Protein AF-A0A2V9W320-F1 (afdb_monomer_lite)

Structure (mmCIF, N/CA/C/O backbone):
data_AF-A0A2V9W320-F1
#
_entry.id   AF-A0A2V9W320-F1
#
loop_
_atom_site.group_PDB
_atom_site.id
_atom_site.type_symbol
_atom_site.label_atom_id
_atom_site.label_alt_id
_atom_site.label_comp_id
_atom_site.label_asym_id
_atom_site.label_entity_id
_atom_site.label_seq_id
_atom_site.pdbx_PDB_ins_code
_atom_site.Cartn_x
_atom_site.Cartn_y
_atom_site.Cartn_z
_atom_site.occupancy
_atom_site.B_iso_or_equiv
_atom_site.auth_seq_id
_atom_site.auth_comp_id
_atom_site.auth_asym_id
_atom_site.auth_atom_id
_atom_site.pdbx_PDB_model_num
ATOM 1 N N . MET A 1 1 ? -5.794 -0.097 -6.637 1.00 90.56 1 MET A N 1
ATOM 2 C CA . MET A 1 1 ? -4.473 -0.202 -7.297 1.00 90.56 1 MET A CA 1
ATOM 3 C C . MET A 1 1 ? -3.461 0.530 -6.438 1.00 90.56 1 MET A C 1
ATOM 5 O O . MET A 1 1 ? -3.799 1.595 -5.938 1.00 90.56 1 MET A O 1
ATOM 9 N N . VAL A 1 2 ? -2.265 -0.026 -6.256 1.00 92.38 2 VAL A N 1
ATOM 10 C CA . VAL A 1 2 ? -1.191 0.584 -5.460 1.00 92.38 2 VAL A CA 1
ATOM 11 C C . VAL A 1 2 ? 0.059 0.655 -6.330 1.00 92.38 2 VAL A C 1
ATOM 13 O O . VAL A 1 2 ? 0.404 -0.331 -6.975 1.00 92.38 2 VAL A O 1
ATOM 16 N N . ILE A 1 3 ? 0.712 1.816 -6.367 1.00 92.44 3 ILE A N 1
ATOM 17 C CA . ILE A 1 3 ? 1.954 2.042 -7.114 1.00 92.44 3 ILE A CA 1
ATOM 18 C C . ILE A 1 3 ? 2.985 2.577 -6.126 1.00 92.44 3 ILE A C 1
ATOM 20 O O . ILE A 1 3 ? 2.765 3.612 -5.502 1.00 92.44 3 ILE A O 1
ATOM 24 N N . SER A 1 4 ? 4.090 1.854 -5.950 1.00 93.19 4 SER A N 1
ATOM 25 C CA . SER A 1 4 ? 5.190 2.268 -5.075 1.00 93.19 4 SER A CA 1
ATOM 26 C C . SER A 1 4 ? 6.439 1.399 -5.304 1.00 93.19 4 SER A C 1
ATOM 28 O O . SER A 1 4 ? 6.294 0.235 -5.695 1.00 93.19 4 SER A O 1
ATOM 30 N N . PRO A 1 5 ? 7.653 1.911 -5.003 1.00 94.62 5 PRO A N 1
ATOM 31 C CA . PRO A 1 5 ? 8.906 1.143 -5.030 1.00 94.62 5 PRO A CA 1
ATOM 32 C C . PRO A 1 5 ? 8.874 -0.157 -4.207 1.00 94.62 5 PRO A C 1
ATOM 34 O O . PRO A 1 5 ? 9.586 -1.118 -4.497 1.00 94.62 5 PRO A O 1
ATOM 37 N N . PHE A 1 6 ? 8.021 -0.194 -3.184 1.00 95.56 6 PHE A N 1
ATOM 38 C CA . PHE A 1 6 ? 7.890 -1.316 -2.259 1.00 95.56 6 PHE A CA 1
ATOM 39 C C . PHE A 1 6 ? 6.784 -2.297 -2.664 1.00 95.56 6 PHE A C 1
ATOM 41 O O . PHE A 1 6 ? 6.556 -3.268 -1.960 1.00 95.56 6 PHE A O 1
ATOM 48 N N . THR A 1 7 ? 6.050 -2.066 -3.756 1.00 95.62 7 THR A N 1
ATOM 49 C CA . THR A 1 7 ? 4.912 -2.934 -4.116 1.00 95.62 7 THR A CA 1
ATOM 50 C C . THR A 1 7 ? 5.354 -4.301 -4.628 1.00 95.62 7 THR A C 1
ATOM 52 O O . THR A 1 7 ? 6.246 -4.406 -5.463 1.00 95.62 7 THR A O 1
ATOM 55 N N . ARG A 1 8 ? 4.709 -5.380 -4.186 1.00 94.56 8 ARG A N 1
ATOM 56 C CA . ARG A 1 8 ? 5.004 -6.735 -4.677 1.00 94.56 8 ARG A CA 1
ATOM 57 C C . ARG A 1 8 ? 4.756 -6.839 -6.190 1.00 94.56 8 ARG A C 1
ATOM 59 O O . ARG A 1 8 ? 3.752 -6.343 -6.702 1.00 94.56 8 ARG A O 1
ATOM 66 N N . LYS A 1 9 ? 5.669 -7.493 -6.922 1.00 91.75 9 LYS A N 1
ATOM 67 C CA . LYS A 1 9 ? 5.562 -7.654 -8.386 1.00 91.75 9 LYS A CA 1
ATOM 68 C C . LYS A 1 9 ? 4.401 -8.575 -8.746 1.00 91.75 9 LYS A C 1
ATOM 70 O O . LYS A 1 9 ? 4.280 -9.649 -8.165 1.00 91.75 9 LYS A O 1
ATOM 75 N N . HIS A 1 10 ? 3.598 -8.163 -9.731 1.00 91.81 10 HIS A N 1
ATOM 76 C CA . HIS A 1 10 ? 2.479 -8.945 -10.280 1.00 91.81 10 HIS A CA 1
ATOM 77 C C . HIS A 1 10 ? 1.544 -9.520 -9.203 1.00 91.81 10 HIS A C 1
ATOM 79 O O . HIS A 1 10 ? 1.055 -10.641 -9.324 1.00 91.81 10 HIS A O 1
ATOM 85 N N . TYR A 1 11 ? 1.319 -8.756 -8.132 1.00 94.38 11 TYR A N 1
ATOM 86 C CA . TYR A 1 11 ? 0.524 -9.201 -6.999 1.00 94.38 11 TYR A CA 1
ATOM 87 C C . TYR A 1 11 ? -0.907 -8.668 -7.063 1.00 94.38 11 TYR A C 1
ATOM 89 O O . TYR A 1 11 ? -1.133 -7.473 -7.260 1.00 94.38 11 TYR A O 1
ATOM 97 N N . VAL A 1 12 ? -1.869 -9.564 -6.848 1.00 94.81 12 VAL A N 1
ATOM 98 C CA . VAL A 1 12 ? -3.290 -9.243 -6.711 1.00 94.81 12 VAL A CA 1
ATOM 99 C C . VAL A 1 12 ? -3.742 -9.751 -5.349 1.00 94.81 12 VAL A C 1
ATOM 101 O O . VAL A 1 12 ? -3.716 -10.953 -5.097 1.00 94.81 12 VAL A O 1
ATOM 104 N N . SER A 1 13 ? -4.149 -8.838 -4.465 1.00 93.44 13 SER A N 1
ATOM 105 C CA . SER A 1 13 ? -4.752 -9.239 -3.195 1.00 93.44 13 SER A CA 1
ATOM 106 C C . SER A 1 13 ? -6.197 -9.678 -3.429 1.00 93.44 13 SER A C 1
ATOM 108 O O . SER A 1 13 ? -6.961 -8.993 -4.112 1.00 93.44 13 SER A O 1
ATOM 110 N N . HIS A 1 14 ? -6.570 -10.812 -2.841 1.00 94.12 14 HIS A N 1
ATOM 111 C CA . HIS A 1 14 ? -7.937 -11.343 -2.859 1.00 94.12 14 HIS A CA 1
ATOM 112 C C . HIS A 1 14 ? -8.731 -10.980 -1.598 1.00 94.12 14 HIS A C 1
ATOM 114 O O . HIS A 1 14 ? -9.861 -11.434 -1.425 1.00 94.12 14 HIS A O 1
ATOM 120 N N . VAL A 1 15 ? -8.149 -10.169 -0.711 1.00 94.06 15 VAL A N 1
ATOM 121 C CA . VAL A 1 15 ? -8.818 -9.705 0.502 1.00 94.06 15 VAL A CA 1
ATOM 122 C C . VAL A 1 15 ? -9.809 -8.593 0.127 1.00 94.06 15 VAL A C 1
ATOM 124 O O . VAL A 1 15 ? -9.400 -7.603 -0.483 1.00 94.06 15 VAL A O 1
ATOM 127 N N . PRO A 1 16 ? -11.107 -8.712 0.458 1.00 92.88 16 PRO A N 1
ATOM 128 C CA . PRO A 1 16 ? -12.073 -7.653 0.181 1.00 92.88 16 PRO A CA 1
ATOM 129 C C . PRO A 1 16 ? -11.740 -6.390 0.981 1.00 92.88 16 PRO A C 1
ATOM 131 O O . PRO A 1 16 ? -11.685 -6.435 2.206 1.00 92.88 16 PRO A O 1
ATOM 134 N N . MET A 1 17 ? -11.538 -5.268 0.292 1.00 93.06 17 MET A N 1
ATOM 135 C CA . MET A 1 17 ? -11.201 -3.972 0.890 1.00 93.06 17 MET A CA 1
ATOM 136 C C . MET A 1 17 ? -12.085 -2.877 0.296 1.00 93.06 17 MET A C 1
ATOM 138 O O . MET A 1 17 ? -12.363 -2.888 -0.905 1.00 93.06 17 MET A O 1
ATOM 142 N N . ASP A 1 18 ? -12.496 -1.916 1.122 1.00 93.62 18 ASP A N 1
ATOM 143 C CA . ASP A 1 18 ? -13.136 -0.682 0.670 1.00 93.62 18 ASP A CA 1
ATOM 144 C C . ASP A 1 18 ? -12.171 0.520 0.757 1.00 93.62 18 ASP A C 1
ATOM 146 O O . ASP A 1 18 ? -10.990 0.391 1.087 1.00 93.62 18 ASP A O 1
ATOM 150 N N . HIS A 1 19 ? -12.657 1.720 0.430 1.00 93.75 19 HIS A N 1
ATOM 151 C CA . HIS A 1 19 ? -11.832 2.933 0.430 1.00 93.75 19 HIS A CA 1
ATOM 152 C C . HIS A 1 19 ? -11.312 3.321 1.824 1.00 93.75 19 HIS A C 1
ATOM 154 O O . HIS A 1 19 ? -10.300 4.014 1.927 1.00 93.75 19 HIS A O 1
ATOM 160 N N . THR A 1 20 ? -11.964 2.869 2.897 1.00 94.31 20 THR A N 1
ATOM 161 C CA . THR A 1 20 ? -11.535 3.155 4.271 1.00 94.31 20 THR A CA 1
ATOM 162 C C . THR A 1 20 ? -10.293 2.354 4.673 1.00 94.31 20 THR A C 1
ATOM 164 O O . THR A 1 20 ? -9.594 2.756 5.598 1.00 94.31 20 THR A O 1
ATOM 167 N N . ALA A 1 21 ? -9.906 1.318 3.913 1.00 93.62 21 ALA A N 1
ATOM 168 C CA . ALA A 1 21 ? -8.636 0.613 4.116 1.00 93.62 21 ALA A CA 1
ATOM 169 C C . ALA A 1 21 ? -7.416 1.528 3.881 1.00 93.62 21 ALA A C 1
ATOM 171 O O . ALA A 1 21 ? -6.372 1.365 4.510 1.00 93.62 21 ALA A O 1
ATOM 172 N N . ILE A 1 22 ? -7.558 2.544 3.017 1.00 94.00 22 ILE A N 1
ATOM 173 C CA . ILE A 1 22 ? -6.530 3.575 2.807 1.00 94.00 22 ILE A CA 1
ATOM 174 C C . ILE A 1 22 ? -6.374 4.439 4.064 1.00 94.00 22 ILE A C 1
ATOM 176 O O . ILE A 1 22 ? -5.25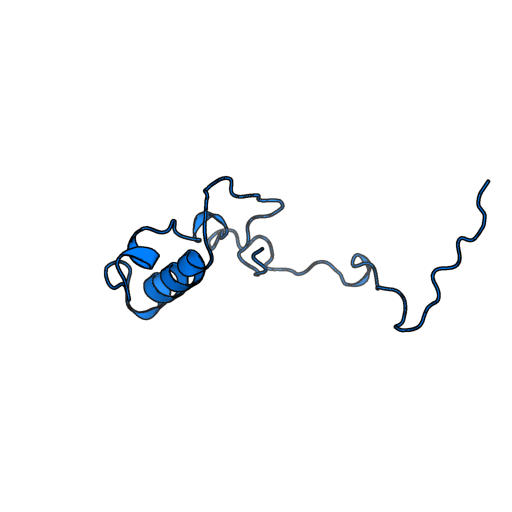5 4.787 4.432 1.00 94.00 22 ILE A O 1
ATOM 180 N N . ILE A 1 23 ? -7.482 4.756 4.741 1.00 94.69 23 ILE A N 1
ATOM 181 C CA . ILE A 1 23 ? -7.462 5.513 5.998 1.00 94.69 23 ILE A CA 1
ATOM 182 C C . ILE A 1 23 ? -6.755 4.684 7.069 1.00 94.69 23 ILE A C 1
ATOM 184 O O . ILE A 1 23 ? -5.776 5.163 7.634 1.00 94.69 23 ILE A O 1
ATOM 188 N N . LYS A 1 24 ? -7.146 3.415 7.246 1.00 93.56 24 LYS A N 1
ATOM 189 C CA . LYS A 1 24 ? -6.485 2.489 8.179 1.00 93.56 24 LYS A CA 1
ATOM 190 C C . LYS A 1 24 ? -4.972 2.397 7.951 1.00 93.56 24 LYS A C 1
ATOM 192 O O . LYS A 1 24 ? -4.195 2.405 8.901 1.00 93.56 24 LYS A O 1
ATOM 197 N N . PHE A 1 25 ? -4.526 2.361 6.695 1.00 93.50 25 PHE A N 1
ATOM 198 C CA . PHE A 1 25 ? -3.099 2.361 6.357 1.00 93.50 25 PHE A CA 1
ATOM 199 C C . PHE A 1 25 ? -2.368 3.627 6.840 1.00 93.50 25 PHE A C 1
ATOM 201 O O . PHE A 1 25 ? -1.269 3.542 7.395 1.00 93.50 25 PHE A O 1
ATOM 208 N N . VAL A 1 26 ? -2.972 4.805 6.654 1.00 93.94 26 VAL A N 1
ATOM 209 C CA . VAL A 1 26 ? -2.424 6.081 7.145 1.00 93.94 26 VAL A CA 1
ATOM 210 C C . VAL A 1 26 ? -2.414 6.106 8.674 1.00 93.94 26 VAL A C 1
ATOM 212 O O . VAL A 1 26 ? -1.407 6.486 9.273 1.00 93.94 26 VAL A O 1
ATOM 215 N N . GLU A 1 27 ? -3.493 5.652 9.311 1.00 94.31 27 GLU A N 1
ATOM 216 C CA . GLU A 1 27 ? -3.599 5.574 10.769 1.00 94.31 27 GLU A CA 1
ATOM 217 C C . GLU A 1 27 ? -2.476 4.715 11.364 1.00 94.31 27 GLU A C 1
ATOM 219 O O . GLU A 1 27 ? -1.685 5.194 12.185 1.00 94.31 27 GLU A O 1
ATOM 224 N N . ASN A 1 28 ? -2.323 3.489 10.849 1.00 92.94 28 ASN A N 1
ATOM 225 C CA . ASN A 1 28 ? -1.279 2.547 11.248 1.00 92.94 28 ASN A CA 1
ATOM 226 C C . ASN A 1 28 ? 0.125 3.164 11.148 1.00 92.94 28 ASN A C 1
ATOM 228 O O . ASN A 1 28 ? 0.983 2.893 11.990 1.00 92.94 28 ASN A O 1
ATOM 232 N N . ARG A 1 29 ? 0.373 4.006 10.135 1.00 91.56 29 ARG A N 1
ATOM 233 C CA . ARG A 1 29 ? 1.692 4.603 9.886 1.00 91.56 29 ARG A CA 1
ATOM 234 C C . ARG A 1 29 ? 2.027 5.783 10.799 1.00 91.56 29 ARG A C 1
ATOM 236 O O . ARG A 1 29 ? 3.208 5.942 11.130 1.00 91.56 29 ARG A O 1
ATOM 243 N N . PHE A 1 30 ? 1.047 6.629 11.123 1.00 93.19 30 PHE A N 1
ATOM 244 C CA . PHE A 1 30 ? 1.295 7.955 11.709 1.00 93.19 30 PHE A CA 1
ATOM 245 C C . PHE A 1 30 ? 0.758 8.148 13.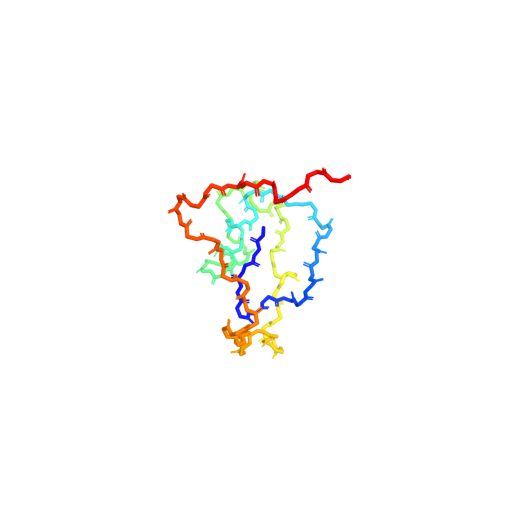127 1.00 93.19 30 PHE A C 1
ATOM 247 O O . PHE A 1 30 ? 1.352 8.920 13.875 1.00 93.19 30 PHE A O 1
ATOM 254 N N . ILE A 1 31 ? -0.328 7.472 13.504 1.00 91.31 31 ILE A N 1
ATOM 255 C CA . ILE A 1 31 ? -0.921 7.587 14.850 1.00 91.31 31 ILE A CA 1
ATOM 256 C C . ILE A 1 31 ? -0.882 6.265 15.628 1.00 91.31 31 ILE A C 1
ATOM 258 O O . ILE A 1 31 ? -0.969 6.276 16.853 1.00 91.31 31 ILE A O 1
ATOM 262 N N . GLY A 1 32 ? -0.659 5.147 14.932 1.00 88.81 32 GLY A N 1
ATOM 263 C CA . GLY A 1 32 ? -0.429 3.827 15.509 1.00 88.81 32 GLY A CA 1
ATOM 264 C C . GLY A 1 32 ? -1.610 2.867 15.317 1.00 88.81 32 GLY A C 1
ATOM 265 O O . GLY A 1 32 ? -2.741 3.302 15.124 1.00 88.81 32 GLY A O 1
ATOM 266 N N . PRO A 1 33 ? -1.366 1.546 15.401 1.00 85.44 33 PRO A N 1
ATOM 267 C CA . PRO A 1 33 ? -2.318 0.508 14.988 1.00 85.44 33 PRO A CA 1
ATOM 268 C C . PRO A 1 33 ? -3.529 0.335 15.915 1.00 85.44 33 PRO A C 1
ATOM 270 O O . PRO A 1 33 ? -4.408 -0.469 15.626 1.00 85.44 33 PRO A O 1
ATOM 273 N N . SER A 1 34 ? -3.554 1.046 17.043 1.00 87.19 34 SER A N 1
ATOM 274 C CA . SER A 1 34 ? -4.634 0.990 18.034 1.00 87.19 34 SER A CA 1
ATOM 275 C C . SER A 1 34 ? -5.561 2.207 17.974 1.00 87.19 34 SER A C 1
ATOM 277 O O . SER A 1 34 ? -6.512 2.279 18.751 1.00 87.19 34 SER A O 1
ATOM 279 N N . ALA A 1 35 ? -5.256 3.191 17.123 1.00 87.62 35 ALA A N 1
ATOM 280 C CA . ALA A 1 35 ? -5.989 4.443 17.017 1.00 87.62 35 ALA A CA 1
ATOM 281 C C . ALA A 1 35 ? -6.694 4.512 15.660 1.00 87.62 35 ALA A C 1
ATOM 283 O O . ALA A 1 35 ? -6.046 4.484 14.619 1.00 87.62 35 ALA A O 1
ATOM 284 N N . HIS A 1 36 ? -8.019 4.624 15.705 1.00 92.31 36 HIS A N 1
ATOM 285 C CA . HIS A 1 36 ? -8.898 4.597 14.540 1.00 92.31 36 HIS A CA 1
ATOM 286 C C . HIS A 1 36 ? -9.902 5.739 14.622 1.00 92.31 36 HIS A C 1
ATOM 288 O O . HIS A 1 36 ? -10.395 6.056 15.710 1.00 92.31 36 HIS A O 1
ATOM 294 N N . LEU A 1 37 ? -10.204 6.368 13.488 1.00 90.88 37 LEU A N 1
ATOM 295 C CA . LEU A 1 37 ? -11.165 7.466 13.427 1.00 90.88 37 LEU A CA 1
ATOM 296 C C . LEU A 1 37 ? -12.595 6.964 13.657 1.00 90.88 37 LEU A C 1
ATOM 298 O O . LEU A 1 37 ? -13.408 7.671 14.258 1.00 90.88 37 LEU A O 1
ATOM 302 N N . THR A 1 38 ? -12.918 5.756 13.189 1.00 93.12 38 THR A N 1
ATOM 303 C CA . THR A 1 38 ? -14.252 5.166 13.313 1.00 93.12 38 THR A CA 1
ATOM 304 C C . THR A 1 38 ? -14.196 3.651 13.527 1.00 93.12 38 THR A C 1
ATOM 306 O O . THR A 1 38 ? -13.189 2.992 13.326 1.00 93.12 38 THR A O 1
ATOM 309 N N . ASN A 1 39 ? -15.320 3.022 13.878 1.00 93.25 39 ASN A N 1
ATOM 310 C CA . ASN A 1 39 ? -15.367 1.552 13.906 1.00 93.25 39 ASN A CA 1
ATOM 311 C C . ASN A 1 39 ? -15.285 0.928 12.497 1.00 93.25 39 ASN A C 1
ATOM 313 O O . ASN A 1 39 ? -15.052 -0.273 12.367 1.00 93.25 39 ASN A O 1
ATOM 317 N N . ARG A 1 40 ? -15.519 1.718 11.439 1.00 92.75 40 ARG A N 1
ATOM 318 C CA . ARG A 1 40 ? -15.553 1.230 10.058 1.00 92.75 40 ARG A CA 1
ATOM 319 C 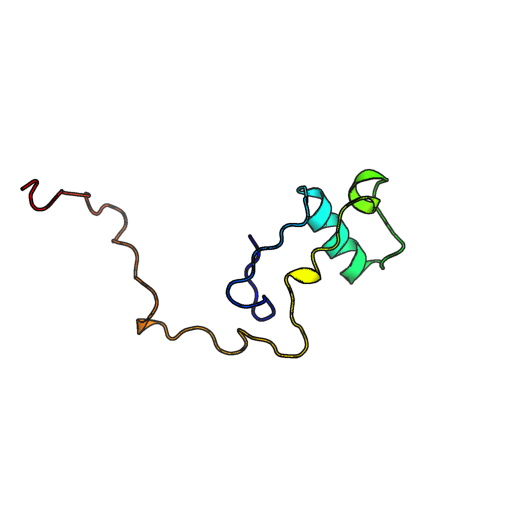C . ARG A 1 40 ? -14.151 1.051 9.486 1.00 92.75 40 ARG A C 1
ATOM 321 O O . ARG A 1 40 ? -13.882 -0.010 8.931 1.00 92.75 40 ARG A O 1
ATOM 328 N N . ASP A 1 41 ? -13.288 2.058 9.621 1.00 90.50 41 ASP A N 1
ATOM 329 C CA . ASP A 1 41 ? -11.875 1.951 9.228 1.00 90.50 41 ASP A CA 1
ATOM 330 C C . ASP A 1 41 ? -11.145 0.918 10.104 1.00 90.50 41 ASP A C 1
ATOM 332 O O . ASP A 1 41 ? -10.443 0.068 9.560 1.00 90.50 41 ASP A O 1
ATOM 336 N N . ALA A 1 42 ? -11.432 0.855 11.410 1.00 91.50 42 ALA A N 1
ATOM 337 C CA . ALA A 1 42 ? -10.907 -0.171 12.312 1.00 91.50 42 ALA A CA 1
ATOM 338 C C . ALA A 1 42 ? -11.171 -1.607 11.814 1.00 91.50 42 ALA A C 1
ATOM 340 O O . ALA A 1 42 ? -10.300 -2.476 11.916 1.00 91.50 42 ALA A O 1
ATOM 341 N N . ALA A 1 43 ? -12.348 -1.857 11.230 1.00 93.12 43 ALA A N 1
ATOM 342 C CA . ALA A 1 43 ? -12.747 -3.165 10.713 1.00 93.12 43 ALA A CA 1
ATOM 343 C C . ALA A 1 43 ? -12.137 -3.520 9.343 1.00 93.12 43 ALA A C 1
ATOM 345 O O . ALA A 1 43 ? -12.267 -4.664 8.905 1.00 93.12 43 ALA A O 1
ATOM 346 N N . GLN A 1 44 ? -11.484 -2.578 8.650 1.00 94.12 44 GLN A N 1
ATOM 347 C CA . GLN A 1 44 ? -10.898 -2.857 7.339 1.00 94.12 44 GLN A CA 1
ATOM 348 C C . GLN A 1 44 ? -9.648 -3.741 7.421 1.00 94.12 44 GLN A C 1
ATOM 350 O O . GLN A 1 44 ? -8.943 -3.739 8.434 1.00 94.12 44 GLN A O 1
ATOM 355 N N . PRO A 1 45 ? -9.316 -4.476 6.349 1.00 91.50 45 PRO A N 1
ATOM 356 C CA . PRO A 1 45 ? -8.024 -5.137 6.235 1.00 91.50 45 PRO A CA 1
ATOM 357 C C . PRO A 1 45 ? -6.890 -4.119 6.116 1.00 91.50 45 PRO A C 1
ATOM 359 O O . PRO A 1 45 ? -7.094 -2.990 5.668 1.00 91.50 45 PRO A O 1
ATOM 362 N N . ASP A 1 46 ? -5.681 -4.535 6.483 1.00 88.56 46 ASP A N 1
ATOM 363 C CA . ASP A 1 46 ? -4.490 -3.716 6.278 1.00 88.56 46 ASP A CA 1
ATOM 364 C C . ASP A 1 46 ? -3.956 -3.871 4.844 1.00 88.56 46 ASP A C 1
ATOM 366 O O . ASP A 1 46 ? -3.908 -4.971 4.292 1.00 88.56 46 ASP A O 1
ATOM 370 N N . LEU A 1 47 ? -3.502 -2.765 4.256 1.00 92.06 47 LEU A N 1
ATOM 371 C CA . LEU A 1 47 ? -2.894 -2.719 2.926 1.00 92.06 47 LEU A CA 1
ATOM 372 C C . LEU A 1 47 ? -1.437 -3.214 2.916 1.00 92.06 47 LEU A C 1
ATOM 374 O O . LEU A 1 47 ? -0.823 -3.263 1.850 1.00 92.06 47 LEU A O 1
ATOM 378 N N . MET A 1 48 ? -0.876 -3.603 4.066 1.00 90.31 48 MET A N 1
ATOM 379 C CA . MET A 1 48 ? 0.514 -4.077 4.172 1.00 90.31 48 MET A CA 1
ATOM 380 C C . MET A 1 48 ? 0.841 -5.276 3.278 1.00 90.31 48 MET A C 1
ATOM 382 O O . MET A 1 48 ? 1.976 -5.398 2.832 1.00 90.31 48 MET A O 1
ATOM 386 N N . ASP A 1 49 ? -0.141 -6.112 2.941 1.00 91.19 49 ASP A N 1
ATOM 387 C CA . ASP A 1 49 ? 0.034 -7.268 2.050 1.00 91.19 49 ASP A CA 1
ATOM 388 C C . ASP A 1 49 ? 0.500 -6.886 0.626 1.00 91.19 49 ASP A C 1
ATOM 390 O O . ASP A 1 49 ? 1.114 -7.692 -0.077 1.00 91.19 49 ASP A O 1
ATOM 394 N N . PHE A 1 50 ? 0.272 -5.639 0.198 1.00 94.19 50 PHE A N 1
ATOM 395 C CA . PHE A 1 50 ? 0.775 -5.135 -1.082 1.00 94.19 50 PHE A CA 1
ATOM 396 C C . PHE A 1 50 ? 2.263 -4.783 -1.063 1.00 94.19 50 PHE A C 1
ATOM 398 O O . PHE A 1 50 ? 2.853 -4.651 -2.138 1.00 94.19 50 PHE A O 1
ATOM 405 N N . PHE A 1 51 ? 2.867 -4.609 0.113 1.00 95.31 51 PHE A N 1
ATOM 406 C CA . PHE A 1 51 ? 4.209 -4.061 0.254 1.00 95.31 51 PHE A CA 1
ATOM 407 C C . PHE A 1 51 ? 5.219 -5.115 0.717 1.00 95.31 51 PHE A C 1
ATOM 409 O O . PHE A 1 51 ? 4.989 -5.875 1.649 1.00 95.31 51 PHE A O 1
ATOM 416 N N . ASP A 1 52 ? 6.379 -5.114 0.075 1.00 94.94 52 ASP A N 1
ATOM 417 C CA . ASP A 1 52 ? 7.588 -5.805 0.493 1.00 94.94 52 ASP A CA 1
ATOM 418 C C . ASP A 1 52 ? 8.673 -4.755 0.761 1.00 94.94 52 ASP A C 1
ATOM 420 O O . ASP A 1 52 ? 9.382 -4.290 -0.138 1.00 94.94 52 ASP A O 1
ATOM 424 N N . PHE A 1 53 ? 8.761 -4.345 2.027 1.00 93.12 53 PHE A N 1
ATOM 425 C CA . PHE A 1 53 ? 9.746 -3.367 2.488 1.00 93.12 53 PHE A CA 1
ATOM 426 C C . PHE A 1 53 ? 11.148 -3.965 2.661 1.00 93.12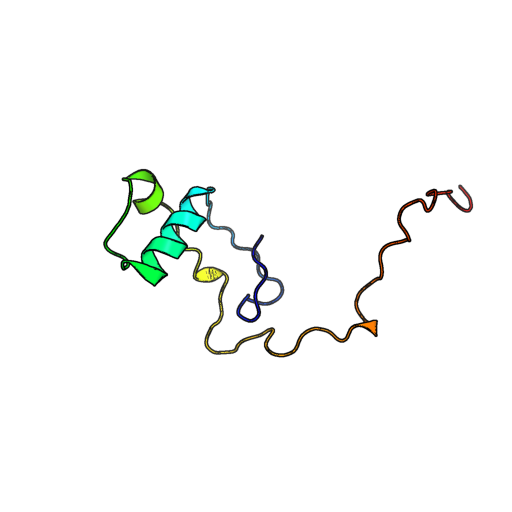 53 PHE A C 1
ATOM 428 O O . PHE A 1 53 ? 12.102 -3.209 2.828 1.00 93.12 53 PHE A O 1
ATOM 435 N N . THR A 1 54 ? 11.288 -5.295 2.622 1.00 94.38 54 THR A N 1
ATOM 436 C CA . THR A 1 54 ? 12.574 -5.980 2.787 1.00 94.38 54 THR A CA 1
ATOM 437 C C . THR A 1 54 ? 13.299 -6.098 1.454 1.00 94.38 54 THR A C 1
ATOM 439 O O . THR A 1 54 ? 14.454 -5.695 1.353 1.00 94.38 54 THR A O 1
ATOM 442 N N . ASN A 1 55 ? 12.630 -6.617 0.423 1.00 92.56 55 ASN A N 1
ATOM 443 C CA . ASN A 1 55 ? 13.263 -6.867 -0.873 1.00 92.56 55 ASN A CA 1
ATOM 444 C C . ASN A 1 55 ? 13.177 -5.674 -1.833 1.00 92.56 55 ASN A C 1
ATOM 446 O O . ASN A 1 55 ? 13.891 -5.667 -2.832 1.00 92.56 55 ASN A O 1
ATOM 450 N N . ILE A 1 56 ? 12.312 -4.687 -1.557 1.00 93.56 56 ILE A N 1
ATOM 451 C CA . ILE A 1 56 ? 12.140 -3.449 -2.346 1.00 93.56 56 ILE A CA 1
ATOM 452 C C . ILE A 1 56 ? 12.119 -3.748 -3.863 1.00 93.56 56 ILE A C 1
ATOM 454 O O . ILE A 1 56 ? 12.983 -3.307 -4.626 1.00 93.56 56 ILE A O 1
ATOM 458 N N . PRO A 1 57 ? 11.152 -4.553 -4.328 1.00 91.69 57 PRO A N 1
ATOM 459 C CA . PRO A 1 57 ? 11.153 -5.136 -5.671 1.00 91.69 57 PRO A CA 1
ATOM 460 C C . PRO A 1 57 ? 11.252 -4.127 -6.827 1.00 91.69 57 PRO A C 1
ATOM 462 O O . PRO A 1 57 ? 11.738 -4.494 -7.902 1.00 91.69 57 PRO A O 1
ATOM 465 N N . TRP A 1 58 ? 10.796 -2.887 -6.629 1.00 91.44 58 TRP A N 1
ATOM 466 C CA . TRP A 1 58 ? 10.849 -1.802 -7.613 1.00 91.44 58 TRP A CA 1
ATOM 467 C C . TRP A 1 58 ? 11.813 -0.680 -7.195 1.00 91.44 58 TRP A C 1
ATOM 469 O O . TRP A 1 58 ? 11.569 0.488 -7.492 1.00 91.44 58 TRP A O 1
ATOM 479 N N . ALA A 1 59 ? 12.916 -1.021 -6.516 1.00 91.38 59 ALA A N 1
ATOM 480 C CA . ALA A 1 59 ? 13.995 -0.078 -6.201 1.00 91.38 59 ALA A CA 1
ATOM 481 C C . ALA A 1 59 ? 14.585 0.582 -7.460 1.00 91.38 59 ALA A C 1
ATOM 483 O O . ALA A 1 59 ? 14.922 1.764 -7.450 1.00 91.38 59 ALA A O 1
ATOM 484 N N . THR A 1 60 ? 14.681 -0.179 -8.553 1.00 90.81 60 THR A N 1
ATOM 485 C CA . THR A 1 60 ? 15.066 0.330 -9.871 1.00 90.81 60 THR A CA 1
ATOM 486 C C . THR A 1 60 ? 13.827 0.361 -10.767 1.00 90.81 60 THR A C 1
ATOM 488 O O . THR A 1 60 ? 13.211 -0.692 -10.974 1.00 90.81 60 THR A O 1
ATOM 491 N N . PRO A 1 61 ? 13.431 1.534 -11.291 1.00 85.62 61 PRO A N 1
ATOM 492 C CA . PRO A 1 61 ? 12.301 1.622 -12.204 1.00 85.62 61 PRO A CA 1
ATOM 493 C C . PRO A 1 61 ? 12.620 0.911 -13.531 1.00 85.62 61 PRO A C 1
ATOM 495 O O . PRO A 1 61 ? 13.791 0.825 -13.914 1.00 85.62 61 PRO A O 1
ATOM 498 N N . PRO A 1 62 ? 11.605 0.415 -14.260 1.00 83.75 62 PRO A N 1
ATOM 499 C CA . PRO A 1 62 ? 11.793 -0.076 -15.621 1.00 83.75 62 PRO A CA 1
ATOM 500 C C . PRO A 1 62 ? 12.454 0.987 -16.504 1.00 83.75 62 PRO A C 1
ATOM 502 O O . PRO A 1 62 ? 12.125 2.170 -16.404 1.00 83.75 62 PRO A O 1
ATOM 505 N N . ALA A 1 63 ? 13.370 0.559 -17.376 1.00 87.81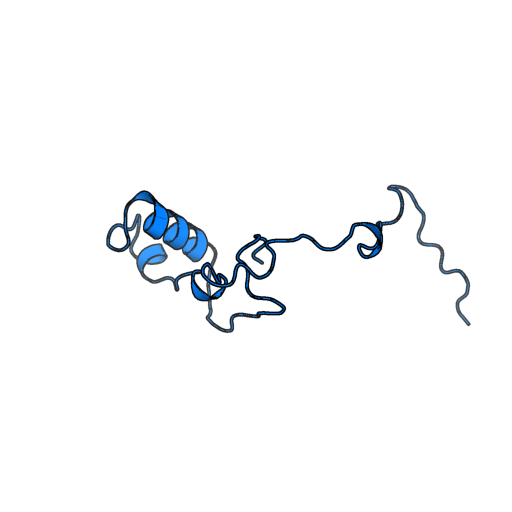 63 ALA A N 1
ATOM 506 C CA . ALA A 1 63 ? 14.000 1.457 -18.337 1.00 87.81 63 ALA A CA 1
ATOM 507 C C . ALA A 1 63 ? 12.937 2.094 -19.246 1.00 87.81 63 ALA A C 1
ATOM 509 O O . ALA A 1 63 ? 11.983 1.422 -19.650 1.00 87.81 63 ALA A O 1
ATOM 510 N N . ALA A 1 64 ? 13.090 3.386 -19.540 1.00 83.31 64 ALA A N 1
ATOM 511 C CA . ALA A 1 64 ? 12.081 4.163 -20.255 1.00 83.31 64 ALA A CA 1
ATOM 512 C C . ALA A 1 64 ? 11.799 3.601 -21.657 1.00 83.31 64 ALA A C 1
ATOM 514 O O . ALA A 1 64 ? 10.661 3.667 -22.110 1.00 83.31 64 ALA A O 1
ATOM 515 N N . GLU A 1 65 ? 12.791 2.978 -22.305 1.00 85.75 65 GLU A N 1
ATOM 516 C CA . GLU A 1 65 ? 12.609 2.307 -23.596 1.00 85.75 65 GLU A CA 1
ATOM 517 C C . GLU A 1 65 ? 11.605 1.141 -23.565 1.00 85.75 65 GLU A C 1
ATOM 519 O O . GLU A 1 65 ? 11.042 0.793 -24.599 1.00 85.75 65 GLU A O 1
ATOM 524 N N . ASN A 1 66 ? 11.350 0.553 -22.391 1.00 84.00 66 ASN A N 1
ATOM 525 C CA . ASN A 1 66 ? 10.414 -0.559 -22.220 1.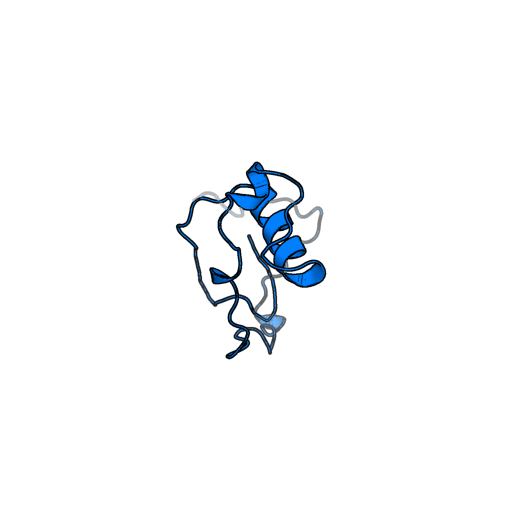00 84.00 66 ASN A CA 1
ATOM 526 C C . ASN A 1 66 ? 8.995 -0.096 -21.862 1.00 84.00 66 ASN A C 1
ATOM 528 O O . ASN A 1 66 ? 8.100 -0.928 -21.709 1.00 84.00 66 ASN A O 1
ATOM 532 N N . VAL A 1 67 ? 8.781 1.210 -21.682 1.00 82.50 67 VAL A N 1
ATOM 533 C CA . VAL A 1 67 ? 7.471 1.773 -21.353 1.00 82.50 67 VAL A CA 1
ATOM 534 C C . VAL A 1 67 ? 6.808 2.239 -22.651 1.00 82.50 67 VAL A C 1
ATOM 536 O O . VAL A 1 67 ? 7.323 3.155 -23.293 1.00 82.50 67 VAL A O 1
ATOM 539 N N . PRO A 1 68 ? 5.667 1.650 -23.062 1.00 83.44 68 PRO A N 1
ATOM 540 C CA . PRO A 1 68 ? 4.943 2.113 -24.237 1.00 83.44 68 PRO A CA 1
ATOM 541 C C . PRO A 1 68 ? 4.570 3.587 -24.082 1.00 83.44 68 PRO A C 1
ATOM 543 O O . PRO A 1 68 ? 3.915 3.972 -23.110 1.00 83.44 68 PRO A O 1
ATOM 546 N N . VAL A 1 69 ? 4.975 4.413 -25.043 1.00 81.69 69 VAL A N 1
ATOM 547 C CA . VAL A 1 69 ? 4.583 5.822 -25.074 1.00 81.69 69 VAL A CA 1
ATOM 548 C C . VAL A 1 69 ? 3.159 5.890 -25.631 1.00 81.69 69 VAL A C 1
ATOM 550 O O . VAL A 1 69 ? 2.930 5.399 -26.741 1.00 81.69 69 VAL A O 1
ATOM 553 N N . PRO A 1 70 ? 2.182 6.448 -24.891 1.00 78.94 70 PRO A N 1
ATOM 554 C CA . PRO A 1 70 ? 0.842 6.618 -25.430 1.00 78.94 70 PRO A CA 1
ATOM 555 C C . PRO A 1 70 ? 0.883 7.523 -26.673 1.00 78.94 70 PRO A C 1
ATOM 557 O O . PRO A 1 70 ? 1.730 8.420 -26.746 1.00 78.94 70 PRO A O 1
ATOM 560 N N . PRO A 1 71 ? -0.026 7.324 -27.646 1.00 80.44 71 PRO A N 1
ATOM 561 C CA . PRO A 1 71 ? -0.135 8.209 -28.798 1.00 80.44 71 PRO A CA 1
ATOM 562 C C . PRO A 1 71 ? -0.285 9.665 -28.355 1.00 80.44 71 PRO A C 1
ATOM 564 O O . PRO A 1 71 ? -0.887 9.948 -27.315 1.00 80.44 71 PRO A O 1
ATOM 567 N N . ALA A 1 72 ? 0.225 10.599 -29.159 1.00 81.50 72 ALA A N 1
ATOM 568 C CA . ALA A 1 72 ? 0.064 12.019 -28.879 1.00 81.50 72 ALA A CA 1
ATOM 569 C C . ALA A 1 72 ? -1.427 12.368 -28.726 1.00 81.50 72 ALA A C 1
ATOM 571 O O . ALA A 1 72 ? -2.276 11.867 -29.471 1.00 81.50 72 ALA A O 1
ATOM 572 N N . VAL A 1 73 ? -1.752 13.236 -27.767 1.00 78.19 73 VAL A N 1
ATOM 573 C CA . VAL A 1 73 ? -3.125 13.716 -27.564 1.00 78.19 73 VAL A CA 1
ATOM 574 C C . VAL A 1 73 ? -3.619 14.356 -28.869 1.00 78.19 73 VAL A C 1
ATOM 576 O O . VAL A 1 73 ? -2.983 15.271 -29.382 1.00 78.19 73 VAL A O 1
ATOM 579 N N . GLY A 1 74 ? -4.727 13.851 -29.425 1.00 73.94 74 GLY A N 1
ATOM 580 C CA . GLY A 1 74 ? -5.258 14.275 -30.731 1.00 73.94 74 GLY A CA 1
ATOM 581 C C . GLY A 1 74 ? -4.947 13.331 -31.900 1.00 73.94 74 GLY A C 1
ATOM 582 O O . GLY A 1 74 ? -5.421 13.569 -33.009 1.00 73.94 74 GLY A O 1
ATOM 583 N N . SER A 1 75 ? -4.210 12.243 -31.664 1.00 72.31 75 SER A N 1
ATOM 584 C CA . SER A 1 75 ? -4.053 11.167 -32.649 1.00 72.31 75 SER A CA 1
ATOM 585 C C . SER A 1 75 ? -5.409 10.497 -32.886 1.00 72.31 75 SER A C 1
ATOM 587 O O . SER A 1 75 ? -6.012 9.957 -31.957 1.00 72.31 75 SER A O 1
ATOM 589 N N . THR A 1 76 ? -5.919 10.548 -34.114 1.00 70.62 76 THR A N 1
ATOM 590 C CA . THR A 1 76 ? -7.158 9.860 -34.482 1.00 70.62 76 THR A CA 1
ATOM 591 C C . THR A 1 76 ? -6.885 8.361 -34.588 1.00 70.62 76 THR A C 1
ATOM 593 O O . THR A 1 76 ? -6.013 7.927 -35.339 1.00 70.62 76 THR A O 1
ATOM 596 N N . CYS A 1 77 ? -7.626 7.548 -33.830 1.00 64.94 77 CYS A N 1
ATOM 597 C CA . CYS A 1 77 ? -7.610 6.094 -33.979 1.00 64.94 77 CYS A CA 1
ATOM 598 C C . CYS A 1 77 ? -8.252 5.737 -35.327 1.00 64.94 77 CYS A C 1
ATOM 600 O O . CYS A 1 77 ? -9.464 5.548 -35.411 1.00 64.94 77 CYS A O 1
ATOM 602 N N . THR A 1 78 ? -7.465 5.698 -36.397 1.00 66.44 78 THR A N 1
ATOM 603 C CA . THR A 1 78 ? -7.906 5.176 -37.693 1.00 66.44 78 THR A CA 1
ATOM 604 C C . THR A 1 78 ? -7.539 3.699 -37.759 1.00 66.44 78 THR A C 1
ATOM 606 O O . THR A 1 78 ? -6.399 3.316 -37.513 1.00 66.44 78 THR A O 1
ATOM 609 N N . ALA A 1 79 ? -8.526 2.837 -38.009 1.00 62.84 79 ALA A N 1
ATOM 610 C CA . ALA A 1 79 ? -8.263 1.423 -38.237 1.00 62.84 79 ALA A CA 1
ATOM 611 C C . ALA A 1 79 ? -7.572 1.284 -39.600 1.00 62.84 79 ALA A C 1
ATOM 613 O O . ALA A 1 79 ? -8.190 1.548 -40.629 1.00 62.84 79 ALA A O 1
ATOM 614 N N . ASP A 1 80 ? -6.300 0.884 -39.606 1.00 65.69 80 ASP A N 1
ATOM 615 C CA . ASP A 1 80 ? -5.463 0.902 -40.815 1.00 65.69 80 ASP A CA 1
ATOM 616 C C . ASP A 1 80 ? -5.876 -0.116 -41.894 1.00 65.69 80 ASP A C 1
ATOM 618 O O . ASP A 1 80 ? -5.391 -0.033 -43.019 1.00 65.69 80 ASP A O 1
ATOM 622 N N . LYS A 1 81 ? -6.774 -1.061 -41.574 1.00 52.91 81 LYS A N 1
ATOM 623 C CA . LYS A 1 81 ? -7.592 -1.884 -42.488 1.00 52.91 81 LYS A CA 1
ATOM 624 C C . LYS A 1 81 ? -8.415 -2.878 -41.664 1.00 52.91 81 LYS A C 1
ATOM 626 O O . LYS A 1 81 ? -7.853 -3.654 -40.898 1.00 52.91 81 LYS A O 1
ATOM 631 N N . MET A 1 82 ? -9.734 -2.888 -41.850 1.00 48.09 82 MET A N 1
ATOM 632 C CA . MET A 1 82 ? -10.538 -4.082 -41.576 1.00 48.09 82 MET A CA 1
ATOM 633 C C . MET A 1 82 ? -10.315 -5.034 -42.756 1.00 48.09 82 MET A C 1
ATOM 635 O O . MET A 1 82 ? -10.726 -4.714 -43.872 1.00 48.09 82 MET A O 1
ATOM 639 N N . GLN A 1 83 ? -9.591 -6.129 -42.527 1.00 48.34 83 GLN A N 1
ATOM 640 C CA . GLN A 1 83 ? -9.547 -7.281 -43.433 1.00 48.34 83 GLN A CA 1
ATOM 641 C C . GLN A 1 83 ? -10.447 -8.375 -42.878 1.00 48.34 83 GLN A C 1
ATOM 643 O O . GLN A 1 83 ? -10.389 -8.592 -41.646 1.00 48.34 83 GLN A O 1
#

pLDDT: mean 87.45, std 10.52, range [48.09, 95.62]

Radius of gyration: 19.32 Å; chains: 1; bounding box: 31×26×62 Å

Secondary structure (DSSP, 8-state):
----TTBPTT----S---THHHHHHHHHHHT-TT--SSHHHHTSPPGGGGB-TTT-TTSSPPPGGGSPPPPPTT-----S---

Sequence (83 aa):
MVISPFTRKHYVSHVPMDHTAIIKFVENRFIGPSAHLTNRDAAQPDLMDFFDFTNIPWATPPAAENVPVPPAVGSTCTADKMQ

Foldseek 3Di:
DDDDLFFDPPDDDPADFDPLLVVCQVCCVPVRNVDDPDVVSNPGDHPCVRGHPPVSNNPDPPDPVPDDDDPDPPDDPDDPDDD